Protein AF-A0A367KQM7-F1 (afdb_monomer)

Nearest PDB structures (foldseek):
  2gnx-assembly1_A  TM=9.409E-01  e=2.401E-06  Mus musculus
  8fw5-assembly1_D  TM=4.348E-01  e=3.640E-02  Escherichia coli
  3t1q-assembly1_B  TM=4.418E-01  e=9.219E-02  Thermus thermophilus HB8
  6ulg-assembly1_F  TM=4.633E-01  e=9.219E-02  Homo sapiens
  7ux2-assembly1_I  TM=4.625E-01  e=5.536E-01  Homo sapiens

Secondary structure (DSSP, 8-s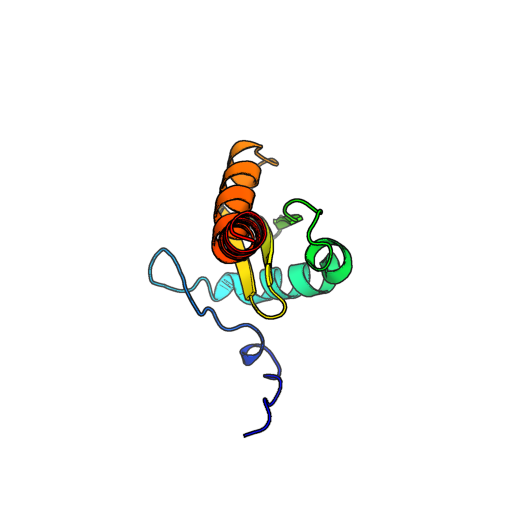tate):
---PPP-GGGGS--S--SSSS--GGGHHHHHHHHHHTHHHHH-TT--PEEEEETTTTEEEEEEE-SSS-EEEEEESS--PPPHHHHHHHHHHHHHHTTHHHHHHHHT--

Mean predicted aligned error: 6.18 Å

pLDDT: mean 87.71, std 11.43, range [48.41, 97.88]

InterPro domains:
  IPR018544 KICSTOR subunit 2 [PF09404] (4-103)
  IPR018544 KICSTOR subunit 2 [PTHR31581] (4-105)

Foldseek 3Di:
DPDDQDDDLRNDDCPDDPVRDDPVVCSVVVVVCCVVCVVQQVDQPHFWDWDADPVQQKIKTWHHLDPRDIDMDMDSHNDDDDPVVRVVVNVVSVVSNCVVVVVVVVVVD

Sequence (109 aa):
TPYEPPQGVHSFPFIFSHPKEPPTKHLPSIISIIQGSKYKLDDPKAGPVHFVDSVINSTYYLMRIDQHVVFVIIYLEKTHSEPATAEFMNNIVTSLRGTAVIEELIRVD

Structure (mmCIF, N/CA/C/O backbone):
data_AF-A0A367KQM7-F1
#
_entry.id   AF-A0A367KQM7-F1
#
loop_
_atom_site.group_PDB
_atom_site.id
_atom_site.type_symbol
_atom_site.label_atom_id
_atom_site.label_alt_id
_atom_site.label_comp_id
_atom_site.label_asym_id
_atom_site.label_entity_id
_atom_site.label_seq_id
_atom_site.pdbx_PDB_ins_code
_atom_site.Cartn_x
_atom_site.Cartn_y
_atom_site.Cartn_z
_atom_site.occupancy
_atom_site.B_iso_or_equiv
_atom_site.auth_seq_id
_atom_site.auth_comp_id
_atom_site.auth_asym_id
_atom_site.auth_atom_id
_atom_site.pdbx_PDB_model_num
ATOM 1 N N . THR A 1 1 ? 6.135 -10.042 27.272 1.00 48.41 1 THR A N 1
ATOM 2 C CA . THR A 1 1 ? 7.470 -9.598 26.818 1.00 48.41 1 THR A CA 1
ATOM 3 C C . THR A 1 1 ? 7.329 -8.218 26.206 1.00 48.41 1 THR A C 1
ATOM 5 O O . THR A 1 1 ? 6.297 -7.977 25.588 1.00 48.41 1 THR A O 1
ATOM 8 N N . PRO A 1 2 ? 8.270 -7.285 26.425 1.00 62.22 2 PRO A N 1
ATOM 9 C CA . PRO A 1 2 ? 8.241 -6.001 25.733 1.00 62.22 2 PRO A CA 1
ATOM 10 C C . PRO A 1 2 ? 8.354 -6.235 24.222 1.00 62.22 2 PRO A C 1
ATOM 12 O O . PRO A 1 2 ? 9.089 -7.121 23.792 1.00 62.22 2 PRO A O 1
ATOM 15 N N . TYR A 1 3 ? 7.580 -5.488 23.434 1.00 63.12 3 TYR A N 1
ATOM 16 C CA . TYR A 1 3 ? 7.647 -5.534 21.975 1.00 63.12 3 TYR A CA 1
ATOM 17 C C . TYR A 1 3 ? 9.012 -5.005 21.535 1.00 63.12 3 TYR A C 1
ATOM 19 O O . TYR A 1 3 ? 9.305 -3.821 21.711 1.00 63.12 3 TYR A O 1
ATOM 27 N N . GLU A 1 4 ? 9.852 -5.882 20.993 1.00 60.38 4 GLU A N 1
ATOM 28 C CA . GLU A 1 4 ? 11.069 -5.461 20.312 1.00 60.38 4 GLU A CA 1
ATOM 29 C C . GLU A 1 4 ? 10.685 -4.981 18.911 1.00 60.38 4 GLU A C 1
ATOM 31 O O . GLU A 1 4 ? 10.122 -5.763 18.137 1.00 60.38 4 GLU A O 1
ATOM 36 N N . PRO A 1 5 ? 10.949 -3.707 18.567 1.00 58.47 5 PRO A N 1
ATOM 37 C CA . PRO A 1 5 ? 10.703 -3.224 17.225 1.00 58.47 5 PRO A CA 1
ATOM 38 C C . PRO A 1 5 ? 11.550 -4.063 16.269 1.00 58.47 5 PRO A C 1
ATOM 40 O O . PRO A 1 5 ? 12.773 -4.123 16.436 1.00 58.47 5 PRO A O 1
ATOM 43 N N . PRO A 1 6 ? 10.939 -4.717 15.275 1.00 57.41 6 PRO A N 1
ATOM 44 C CA . PRO A 1 6 ? 11.706 -5.501 14.329 1.00 57.41 6 PRO A CA 1
ATOM 45 C C . PRO A 1 6 ? 12.699 -4.579 13.603 1.00 57.41 6 PRO A C 1
ATOM 47 O O . PRO A 1 6 ? 12.386 -3.414 13.343 1.00 57.41 6 PRO A O 1
ATOM 50 N N . GLN A 1 7 ? 13.909 -5.071 13.319 1.00 57.78 7 GLN A N 1
ATOM 51 C CA . GLN A 1 7 ? 14.993 -4.312 12.677 1.00 57.78 7 GLN A CA 1
ATOM 52 C C . GLN A 1 7 ? 15.219 -4.784 11.227 1.00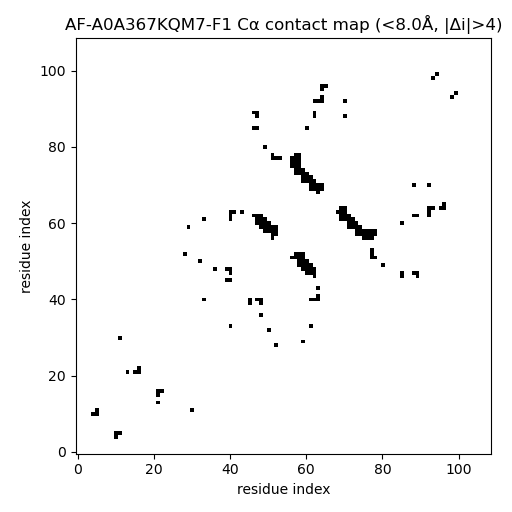 57.78 7 GLN A C 1
ATOM 54 O O . GLN A 1 7 ? 15.218 -5.983 10.944 1.00 57.78 7 GLN A O 1
ATOM 59 N N . GLY A 1 8 ? 15.453 -3.850 10.299 1.00 65.56 8 GLY A N 1
ATOM 60 C CA . GLY A 1 8 ? 15.766 -4.150 8.895 1.00 65.56 8 GLY A CA 1
ATOM 61 C C . GLY A 1 8 ? 14.570 -4.641 8.064 1.00 65.56 8 GLY A C 1
ATOM 62 O O . GLY A 1 8 ? 13.440 -4.211 8.249 1.00 65.56 8 GLY A O 1
ATOM 63 N N . VAL A 1 9 ? 14.797 -5.544 7.104 1.00 62.72 9 VAL A N 1
ATOM 64 C CA . VAL A 1 9 ? 13.718 -6.102 6.252 1.00 62.72 9 VAL A CA 1
ATOM 65 C C . VAL A 1 9 ? 12.685 -6.904 7.049 1.00 62.72 9 VAL A C 1
ATOM 67 O O . VAL A 1 9 ? 11.528 -6.997 6.650 1.00 62.72 9 VAL A O 1
ATOM 70 N N . HIS A 1 10 ? 13.080 -7.420 8.215 1.00 72.00 10 HIS A N 1
ATOM 71 C CA . HIS A 1 10 ? 12.171 -8.072 9.152 1.00 72.00 10 HIS A CA 1
ATOM 72 C C . HIS A 1 10 ? 11.196 -7.085 9.811 1.00 72.00 10 HIS A C 1
ATOM 74 O O . HIS A 1 10 ? 10.207 -7.528 10.386 1.00 72.00 10 HIS A O 1
ATOM 80 N N . SER A 1 11 ? 11.429 -5.767 9.693 1.00 79.44 11 SER A N 1
ATOM 81 C CA . SER A 1 11 ? 10.530 -4.719 10.194 1.00 79.44 11 SER A CA 1
ATOM 82 C C . SER A 1 11 ? 9.199 -4.621 9.465 1.00 79.44 11 SER A C 1
ATOM 84 O O . SER A 1 11 ? 8.253 -4.059 10.009 1.00 79.44 11 SER A O 1
ATOM 86 N N . PHE A 1 12 ? 9.124 -5.160 8.249 1.00 87.06 12 PHE A N 1
ATOM 87 C CA . PHE A 1 12 ? 7.959 -5.038 7.378 1.00 87.06 12 PHE A CA 1
ATOM 88 C C . PHE A 1 12 ? 7.533 -6.415 6.851 1.00 87.06 12 PHE A C 1
ATOM 90 O O . PHE A 1 12 ? 7.624 -6.671 5.648 1.00 87.06 12 PHE A O 1
ATOM 97 N N . PRO A 1 13 ? 7.107 -7.339 7.734 1.00 91.12 13 PRO A N 1
ATOM 98 C CA . PRO A 1 13 ? 6.665 -8.656 7.307 1.00 91.12 13 PRO A CA 1
ATOM 99 C C . PRO A 1 13 ? 5.337 -8.564 6.546 1.00 91.12 13 PRO A C 1
ATOM 101 O O . PRO A 1 13 ? 4.438 -7.803 6.907 1.00 91.12 13 PRO A O 1
ATOM 104 N N . PHE A 1 14 ? 5.175 -9.408 5.528 1.00 93.00 14 PHE A N 1
ATOM 105 C CA . PHE A 1 14 ? 3.870 -9.633 4.912 1.00 93.00 14 PHE A CA 1
ATOM 106 C C . PHE A 1 14 ? 3.045 -10.553 5.816 1.00 93.00 14 PHE A C 1
ATOM 108 O O . PHE A 1 14 ? 3.197 -11.771 5.777 1.00 93.00 14 PHE A O 1
ATOM 115 N N . ILE A 1 15 ? 2.181 -9.969 6.648 1.00 93.12 15 ILE A N 1
ATOM 116 C CA . ILE A 1 15 ? 1.261 -10.726 7.519 1.00 93.12 15 ILE A CA 1
ATOM 117 C C . ILE A 1 15 ? 0.080 -11.331 6.745 1.00 93.12 15 ILE A C 1
ATOM 119 O O . ILE A 1 15 ? -0.559 -12.273 7.205 1.00 93.12 15 ILE A O 1
ATOM 123 N N . PHE A 1 16 ? -0.195 -10.795 5.556 1.00 94.69 16 PHE A N 1
ATOM 124 C CA . PHE A 1 16 ? -1.186 -11.280 4.608 1.00 94.69 16 PHE A CA 1
ATOM 125 C C . PHE A 1 16 ? -0.708 -10.972 3.188 1.00 94.69 16 PHE A C 1
ATOM 127 O O . PHE A 1 16 ? -0.092 -9.931 2.947 1.00 94.69 16 PHE A O 1
ATOM 134 N N . SER A 1 17 ? -0.998 -11.866 2.244 1.00 96.00 17 SER A N 1
ATOM 135 C CA . SER A 1 17 ? -0.753 -11.626 0.827 1.00 96.00 17 SER A CA 1
ATOM 136 C C . SER A 1 17 ? -1.791 -12.338 -0.028 1.00 96.00 17 SER A C 1
ATOM 138 O O . SER A 1 17 ? -2.190 -13.470 0.261 1.00 96.00 17 SER A O 1
ATOM 140 N N . HIS A 1 18 ? -2.226 -11.651 -1.078 1.00 94.44 18 HIS A N 1
ATOM 141 C CA . HIS A 1 18 ? -3.018 -12.229 -2.144 1.00 94.44 18 HIS A CA 1
ATOM 142 C C . HIS A 1 18 ? -2.447 -11.767 -3.494 1.00 94.44 18 HIS A C 1
ATOM 144 O O . HIS A 1 18 ? -2.352 -10.556 -3.703 1.00 94.44 18 HIS A O 1
ATOM 150 N N . PRO A 1 19 ? -2.107 -12.686 -4.418 1.00 93.50 19 PRO A N 1
ATOM 151 C CA . PRO A 1 19 ? -2.071 -14.151 -4.274 1.00 93.50 19 PRO A CA 1
ATOM 152 C C . PRO A 1 19 ? -1.167 -14.641 -3.124 1.00 93.50 19 PRO A C 1
ATOM 154 O O . PRO A 1 19 ? -0.446 -13.855 -2.528 1.00 93.50 19 PRO A O 1
ATOM 157 N N . LYS A 1 20 ? -1.229 -15.934 -2.772 1.00 91.38 20 LYS A N 1
ATOM 158 C CA . LYS A 1 20 ? -0.629 -16.488 -1.533 1.00 91.38 20 LYS A CA 1
ATOM 159 C C . LYS A 1 20 ? 0.870 -16.183 -1.351 1.00 91.38 20 LYS A C 1
ATOM 161 O O . LYS A 1 20 ? 1.356 -16.183 -0.222 1.00 91.38 20 LYS A O 1
ATOM 166 N N . GLU A 1 21 ? 1.602 -15.969 -2.440 1.00 93.62 21 GLU A N 1
ATOM 167 C CA . GLU A 1 21 ? 3.035 -15.687 -2.407 1.00 93.62 21 GLU A CA 1
ATOM 168 C C . GLU A 1 21 ? 3.315 -14.194 -2.170 1.00 93.62 21 GLU A C 1
ATOM 170 O O . GLU A 1 21 ? 2.867 -13.356 -2.954 1.00 93.62 21 GLU A O 1
ATOM 175 N N . PRO A 1 22 ? 4.090 -13.837 -1.128 1.00 93.00 22 PRO A N 1
ATOM 176 C CA . PRO A 1 22 ? 4.399 -12.445 -0.841 1.00 93.00 22 PRO A CA 1
ATOM 177 C C . PRO A 1 22 ? 5.302 -11.819 -1.919 1.00 93.00 22 PRO A C 1
ATOM 179 O O . PRO A 1 22 ? 6.269 -12.451 -2.359 1.00 93.00 22 PRO A O 1
ATOM 182 N N . PRO A 1 23 ? 5.076 -10.545 -2.298 1.00 93.69 23 PRO A N 1
ATOM 183 C CA . PRO A 1 23 ? 5.821 -9.862 -3.356 1.00 93.69 23 PRO A CA 1
ATOM 184 C C . PRO A 1 23 ? 7.191 -9.361 -2.861 1.00 93.69 23 PRO A C 1
ATOM 186 O O . PRO A 1 23 ? 7.470 -8.163 -2.825 1.00 93.69 23 PRO A O 1
ATOM 189 N N . THR A 1 24 ? 8.084 -10.278 -2.483 1.00 92.06 24 THR A N 1
ATOM 190 C CA . THR A 1 24 ? 9.387 -9.967 -1.858 1.00 92.06 24 THR A CA 1
ATOM 191 C C . THR A 1 24 ? 10.283 -9.068 -2.710 1.00 92.06 24 THR A C 1
ATOM 193 O O . THR A 1 24 ? 10.993 -8.225 -2.166 1.00 92.06 24 THR A O 1
ATOM 196 N N . LYS A 1 25 ? 10.206 -9.174 -4.042 1.00 92.38 25 LYS A N 1
ATOM 197 C CA . LYS A 1 25 ? 10.955 -8.320 -4.984 1.00 92.38 25 LYS A CA 1
ATOM 198 C C . LYS A 1 25 ? 10.564 -6.840 -4.905 1.00 92.38 25 LYS A C 1
ATOM 200 O O . LYS A 1 25 ? 11.377 -5.984 -5.230 1.00 92.38 25 LYS A O 1
ATOM 205 N N . HIS A 1 26 ? 9.345 -6.547 -4.457 1.00 93.56 26 HIS A N 1
ATOM 206 C CA . HIS A 1 26 ? 8.813 -5.189 -4.340 1.00 93.56 26 HIS A CA 1
ATOM 207 C C . HIS A 1 26 ? 9.041 -4.573 -2.955 1.00 93.56 26 HIS A C 1
ATOM 209 O O . HIS A 1 26 ? 8.835 -3.374 -2.768 1.00 93.56 26 HIS A O 1
ATOM 215 N N . LEU A 1 27 ? 9.476 -5.376 -1.978 1.00 92.31 27 LEU A N 1
ATOM 216 C CA . LEU A 1 27 ? 9.640 -4.941 -0.594 1.00 92.31 27 LEU A CA 1
ATOM 217 C C . LEU A 1 27 ? 10.546 -3.699 -0.445 1.00 92.31 27 LEU A C 1
ATOM 219 O O . LEU A 1 27 ? 10.155 -2.802 0.300 1.00 92.31 27 LEU A O 1
ATOM 223 N N . PRO A 1 28 ? 11.683 -3.561 -1.162 1.00 91.69 28 PRO A N 1
ATOM 224 C CA . PRO A 1 28 ? 12.503 -2.351 -1.075 1.00 91.69 28 PRO A CA 1
ATOM 225 C C . PRO A 1 28 ? 11.749 -1.075 -1.477 1.00 91.69 28 PRO A C 1
ATOM 227 O O . PRO A 1 28 ? 11.802 -0.083 -0.746 1.00 91.69 28 PRO A O 1
ATOM 230 N N . SER A 1 29 ? 11.000 -1.106 -2.587 1.00 93.50 29 SER A N 1
ATOM 231 C CA . SER A 1 29 ? 10.189 0.034 -3.035 1.00 93.50 29 SER A CA 1
ATOM 232 C C . SER A 1 29 ? 9.076 0.337 -2.030 1.00 93.50 29 SER A C 1
ATOM 234 O O . SER A 1 29 ? 8.886 1.492 -1.661 1.00 93.50 29 SER A O 1
ATOM 236 N N . ILE A 1 30 ? 8.396 -0.688 -1.501 1.00 94.56 30 ILE A N 1
ATOM 237 C CA . ILE A 1 30 ? 7.344 -0.525 -0.482 1.00 94.56 30 ILE A CA 1
ATOM 238 C C . ILE A 1 30 ? 7.896 0.159 0.775 1.00 94.56 30 ILE A C 1
ATOM 240 O O . ILE A 1 30 ? 7.313 1.136 1.243 1.00 94.56 30 ILE A O 1
ATOM 244 N N . ILE A 1 31 ? 9.034 -0.307 1.300 1.00 92.88 31 ILE A N 1
ATOM 245 C CA . ILE A 1 31 ? 9.677 0.284 2.484 1.00 92.88 31 ILE A CA 1
ATOM 246 C C . ILE A 1 31 ? 10.050 1.743 2.215 1.00 92.88 31 ILE A C 1
ATOM 248 O O . ILE A 1 31 ? 9.754 2.614 3.036 1.00 92.88 31 ILE A O 1
ATOM 252 N N . SER A 1 32 ? 10.651 2.019 1.054 1.00 92.88 32 SER A N 1
ATOM 253 C CA . SER A 1 32 ? 11.016 3.378 0.654 1.00 92.88 32 SER A CA 1
ATOM 254 C C . SER A 1 32 ? 9.796 4.305 0.619 1.00 92.88 32 SER A C 1
ATOM 256 O O . SER A 1 32 ? 9.844 5.402 1.177 1.00 92.88 32 SER A O 1
ATOM 258 N N . ILE A 1 33 ? 8.671 3.847 0.056 1.00 95.25 33 ILE A N 1
ATOM 259 C CA . ILE A 1 33 ? 7.433 4.633 -0.014 1.00 95.25 33 ILE A CA 1
ATOM 260 C C . ILE A 1 33 ? 6.844 4.867 1.382 1.00 95.25 33 ILE A C 1
ATOM 262 O O . ILE A 1 33 ? 6.440 5.992 1.680 1.00 95.25 33 ILE A O 1
ATOM 266 N N . ILE A 1 34 ? 6.821 3.849 2.252 1.00 93.94 34 ILE A N 1
ATOM 267 C CA . ILE A 1 34 ? 6.327 3.980 3.633 1.00 93.94 34 ILE A CA 1
ATOM 268 C C . ILE A 1 34 ? 7.131 5.036 4.395 1.00 93.94 34 ILE A C 1
ATOM 270 O O . ILE A 1 34 ? 6.555 5.903 5.052 1.00 93.94 34 ILE A O 1
ATOM 274 N N . GLN A 1 35 ? 8.458 4.983 4.291 1.00 91.88 35 GLN A N 1
ATOM 275 C CA . GLN A 1 35 ? 9.345 5.922 4.972 1.00 91.88 35 GLN A CA 1
ATOM 276 C C . GLN A 1 35 ? 9.228 7.337 4.392 1.00 91.88 35 GLN A C 1
ATOM 278 O O . GLN A 1 35 ? 9.095 8.298 5.149 1.00 91.88 35 GLN A O 1
ATOM 283 N N . GLY A 1 36 ? 9.211 7.470 3.063 1.00 94.56 36 GLY A N 1
ATOM 284 C CA . GLY A 1 36 ? 9.109 8.762 2.378 1.00 94.56 36 GLY A CA 1
ATOM 285 C C . GLY A 1 36 ? 7.735 9.427 2.496 1.00 94.56 36 GLY A C 1
ATOM 286 O O . GLY A 1 36 ? 7.638 10.650 2.454 1.00 94.56 36 GLY A O 1
ATOM 287 N N . SER A 1 37 ? 6.674 8.640 2.694 1.00 95.38 37 SER A N 1
ATOM 288 C CA . SER A 1 37 ? 5.287 9.123 2.771 1.00 95.38 37 SER A CA 1
ATOM 289 C C . SER A 1 37 ? 4.697 9.037 4.177 1.00 95.38 37 SER A C 1
ATOM 291 O O . SER A 1 37 ? 3.476 9.094 4.330 1.00 95.38 37 SER A O 1
ATOM 293 N N . LYS A 1 38 ? 5.542 8.916 5.212 1.00 92.69 38 LYS A N 1
ATOM 294 C CA . LYS A 1 38 ? 5.118 8.713 6.606 1.00 92.69 38 LYS A CA 1
ATOM 295 C C . LYS A 1 38 ? 4.071 9.728 7.066 1.00 92.69 38 LYS A C 1
ATOM 297 O O . LYS A 1 38 ? 3.046 9.321 7.589 1.00 92.69 38 LYS A O 1
ATOM 302 N N . TYR A 1 39 ? 4.287 11.019 6.804 1.00 93.50 39 TYR A N 1
ATOM 303 C CA . TYR A 1 39 ? 3.335 12.083 7.154 1.00 93.50 39 TYR A CA 1
ATOM 304 C C . TYR A 1 39 ? 1.933 11.834 6.575 1.00 93.50 39 TYR A C 1
ATOM 306 O O . TYR A 1 39 ? 0.945 11.946 7.292 1.00 93.50 39 TYR A O 1
ATOM 314 N N . LYS A 1 40 ? 1.848 11.450 5.295 1.00 94.94 40 LYS A N 1
ATOM 315 C CA . LYS A 1 40 ? 0.566 11.194 4.629 1.00 94.94 40 LYS A CA 1
ATOM 316 C C . LYS A 1 40 ? -0.066 9.888 5.110 1.00 94.94 40 LYS A C 1
ATOM 318 O O . LYS A 1 40 ? -1.272 9.833 5.283 1.00 94.94 40 LYS A O 1
ATOM 323 N N . LEU A 1 41 ? 0.734 8.846 5.332 1.00 94.00 41 LEU A N 1
ATOM 324 C CA . LEU A 1 41 ? 0.244 7.565 5.853 1.00 94.00 41 LEU A CA 1
ATOM 325 C C . LEU A 1 41 ? -0.207 7.655 7.316 1.00 94.00 41 LEU A C 1
ATOM 327 O O . LEU A 1 41 ? -1.067 6.882 7.724 1.00 94.00 41 LEU A O 1
ATOM 331 N N . ASP A 1 42 ? 0.379 8.555 8.105 1.00 92.75 42 ASP A N 1
ATOM 332 C CA . ASP A 1 42 ? 0.017 8.774 9.509 1.00 92.75 42 ASP A CA 1
ATOM 333 C C . ASP A 1 42 ? -1.273 9.602 9.663 1.00 92.75 42 ASP A C 1
ATOM 335 O O . ASP A 1 42 ? -1.865 9.573 10.739 1.00 92.75 42 ASP A O 1
ATOM 339 N N . ASP A 1 43 ? -1.733 10.305 8.620 1.00 91.44 43 ASP A N 1
ATOM 340 C CA . ASP A 1 43 ? -2.997 11.048 8.634 1.00 91.44 43 ASP A CA 1
ATOM 341 C C . ASP A 1 43 ? -4.190 10.112 8.337 1.00 91.44 43 ASP A C 1
ATOM 343 O O . ASP A 1 43 ? -4.356 9.661 7.200 1.00 91.44 43 ASP A O 1
ATOM 347 N N . PRO A 1 44 ? -5.082 9.835 9.310 1.00 83.25 44 PRO A N 1
ATOM 348 C CA . PRO A 1 44 ? -6.217 8.936 9.105 1.00 83.25 44 PRO A CA 1
ATOM 349 C C . PRO A 1 44 ? -7.235 9.446 8.082 1.00 83.25 44 PRO A C 1
ATOM 351 O O . PRO A 1 44 ? -8.026 8.640 7.586 1.00 83.25 44 PRO A O 1
ATOM 354 N N . LYS A 1 45 ? -7.237 10.759 7.807 1.00 85.62 45 LYS A N 1
ATOM 355 C CA . LYS A 1 45 ? -8.118 11.428 6.840 1.00 85.62 45 LYS A CA 1
ATOM 356 C C . LYS A 1 45 ? -7.505 11.489 5.444 1.00 85.62 45 LYS A C 1
ATOM 358 O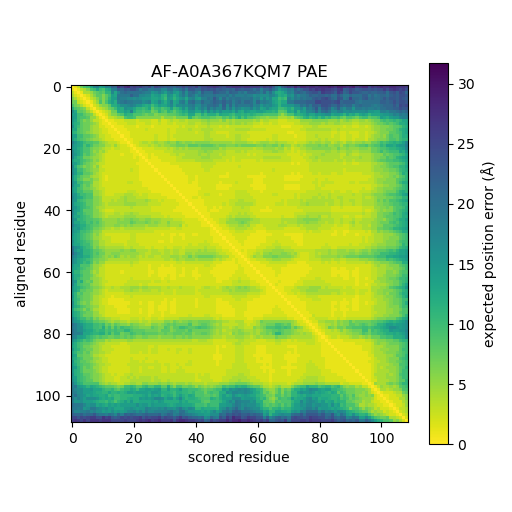 O . LYS A 1 45 ? -8.210 11.815 4.488 1.00 85.62 45 LYS A O 1
ATOM 363 N N . ALA A 1 46 ? -6.214 11.199 5.311 1.00 90.12 46 ALA A N 1
AT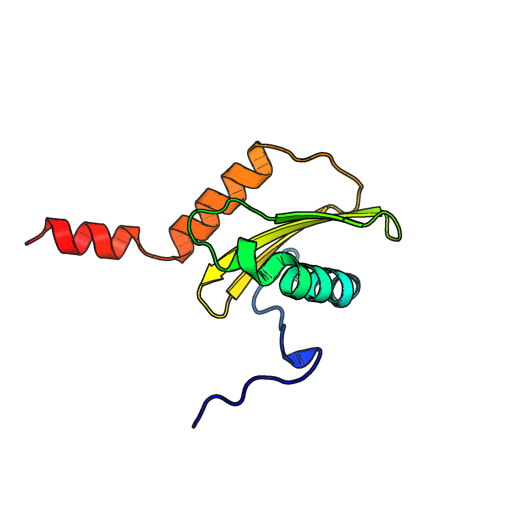OM 364 C CA . ALA A 1 46 ? -5.575 11.149 4.013 1.00 90.12 46 ALA A CA 1
ATOM 365 C C . ALA A 1 46 ? -6.017 9.895 3.250 1.00 90.12 46 ALA A C 1
ATOM 367 O O . ALA A 1 46 ? -6.075 8.787 3.784 1.00 90.12 46 ALA A O 1
ATOM 368 N N . GLY A 1 47 ? -6.297 10.080 1.961 1.00 91.44 47 GLY A N 1
ATOM 369 C CA . GLY A 1 47 ? -6.476 8.968 1.035 1.00 91.44 47 GLY A CA 1
ATOM 370 C C . GLY A 1 47 ? -5.157 8.237 0.741 1.00 91.44 47 GLY A C 1
ATOM 371 O O . GLY A 1 47 ? -4.088 8.634 1.224 1.00 91.44 47 GLY A O 1
ATOM 372 N N . PRO A 1 48 ? -5.198 7.204 -0.114 1.00 95.88 48 PRO A N 1
ATOM 373 C CA . PRO A 1 48 ? -4.030 6.386 -0.408 1.00 95.88 48 PRO A CA 1
ATOM 374 C C . PRO A 1 48 ? -2.860 7.192 -0.996 1.00 95.88 48 PRO A C 1
ATOM 376 O O . PRO A 1 48 ? -3.005 8.202 -1.698 1.00 95.88 48 PRO A O 1
ATOM 379 N N . VAL A 1 49 ? -1.652 6.731 -0.695 1.00 96.50 49 VAL A N 1
ATOM 380 C CA . VAL A 1 49 ? -0.420 7.137 -1.370 1.00 96.50 49 VAL A CA 1
ATOM 381 C C . VAL A 1 49 ? -0.348 6.371 -2.682 1.00 96.50 49 VAL A C 1
ATOM 383 O O . VAL A 1 49 ? -0.316 5.149 -2.655 1.00 96.50 49 VAL A O 1
ATOM 386 N N . HIS A 1 50 ? -0.303 7.082 -3.805 1.00 96.25 50 HIS A N 1
ATOM 387 C CA . HIS A 1 50 ? -0.080 6.512 -5.131 1.00 96.25 50 HIS A CA 1
ATOM 388 C C . HIS A 1 50 ? 1.359 6.801 -5.568 1.00 96.25 50 HIS A C 1
ATOM 390 O O . HIS A 1 50 ? 1.797 7.954 -5.511 1.00 96.25 50 HIS A O 1
ATOM 396 N N . PHE A 1 51 ? 2.087 5.774 -6.002 1.00 95.81 51 PHE A N 1
ATOM 397 C CA . PHE A 1 51 ? 3.473 5.890 -6.447 1.00 95.81 51 PHE A CA 1
ATOM 398 C C . PHE A 1 51 ? 3.736 5.011 -7.670 1.00 95.81 51 PHE A C 1
ATOM 400 O O . PHE A 1 51 ? 3.401 3.831 -7.668 1.00 95.81 51 PHE A O 1
ATOM 407 N N . VAL A 1 52 ? 4.387 5.566 -8.691 1.00 95.25 52 VAL A N 1
ATOM 408 C CA . VAL A 1 52 ? 4.773 4.837 -9.906 1.00 95.25 52 VAL A CA 1
ATOM 409 C C . VAL A 1 52 ? 6.287 4.665 -9.923 1.00 95.25 52 VAL A C 1
ATOM 411 O O . VAL A 1 52 ? 7.027 5.640 -10.060 1.00 95.25 52 VAL A O 1
ATOM 414 N N . ASP A 1 53 ? 6.748 3.422 -9.843 1.00 93.00 53 ASP A N 1
ATOM 415 C CA . ASP A 1 53 ? 8.151 3.063 -10.004 1.00 93.00 53 ASP A CA 1
ATOM 416 C C . ASP A 1 53 ? 8.446 2.807 -11.484 1.00 93.00 53 ASP A C 1
ATOM 418 O O . ASP A 1 53 ? 8.068 1.784 -12.060 1.00 93.00 53 ASP A O 1
ATOM 422 N N . SER A 1 54 ? 9.114 3.771 -12.117 1.00 89.19 54 SER A N 1
ATOM 423 C CA . SER A 1 54 ? 9.449 3.688 -13.543 1.00 89.19 54 SER A CA 1
ATOM 424 C C . SER A 1 54 ? 10.630 2.754 -13.831 1.00 89.19 54 SER A C 1
ATOM 426 O O . SER A 1 54 ? 10.827 2.402 -14.989 1.00 89.19 54 SER A O 1
ATOM 428 N N . VAL A 1 55 ? 11.406 2.339 -12.820 1.00 89.50 55 VAL A N 1
ATOM 429 C CA . VAL A 1 55 ? 12.571 1.454 -13.005 1.00 89.50 55 VAL A CA 1
ATOM 430 C C . VAL A 1 55 ? 12.119 0.011 -13.202 1.00 89.50 55 VAL A C 1
ATOM 432 O O . VAL A 1 55 ? 12.623 -0.681 -14.082 1.00 89.50 55 VAL A O 1
ATOM 435 N N . ILE A 1 56 ? 11.138 -0.429 -12.412 1.00 90.12 56 ILE A N 1
ATOM 436 C CA . ILE A 1 56 ? 10.563 -1.784 -12.482 1.00 90.12 56 ILE A CA 1
ATOM 437 C C . ILE A 1 56 ? 9.140 -1.803 -13.057 1.00 90.12 56 ILE A C 1
ATOM 439 O O . ILE A 1 56 ? 8.442 -2.809 -12.955 1.00 90.12 56 ILE A O 1
ATOM 443 N N . ASN A 1 57 ? 8.716 -0.687 -13.658 1.00 93.31 57 ASN A N 1
ATOM 444 C CA . ASN A 1 57 ? 7.429 -0.510 -14.331 1.00 93.31 57 ASN A CA 1
ATOM 445 C C . ASN A 1 57 ? 6.225 -0.984 -13.495 1.00 93.31 57 ASN A C 1
ATOM 447 O O . ASN A 1 57 ? 5.369 -1.710 -13.987 1.00 93.31 57 ASN A O 1
ATOM 451 N N . SER A 1 58 ? 6.186 -0.610 -12.216 1.00 95.44 58 SER A N 1
ATOM 452 C CA . SER A 1 58 ? 5.147 -1.041 -11.272 1.00 95.44 58 SER A CA 1
ATOM 453 C C . SER A 1 58 ? 4.504 0.152 -10.579 1.00 95.44 58 SER A C 1
ATOM 455 O O . SER A 1 58 ? 5.167 1.155 -10.311 1.00 95.44 58 SER A O 1
ATOM 457 N N . THR A 1 59 ? 3.224 0.032 -10.241 1.00 96.56 59 THR A N 1
ATOM 458 C CA . THR A 1 59 ? 2.469 1.075 -9.535 1.00 96.56 59 THR A CA 1
ATOM 459 C C . THR A 1 59 ? 2.013 0.573 -8.177 1.00 96.56 59 THR A C 1
ATOM 461 O O . THR A 1 59 ? 1.553 -0.556 -8.042 1.00 96.56 59 THR A O 1
ATOM 464 N N . TYR A 1 60 ? 2.128 1.422 -7.165 1.00 97.25 60 TYR A N 1
ATOM 465 C CA . TYR A 1 60 ? 1.845 1.098 -5.778 1.00 97.25 60 TYR A CA 1
ATOM 466 C C . TYR A 1 60 ? 0.774 2.020 -5.232 1.00 97.25 60 TYR A C 1
ATOM 468 O O . TYR A 1 60 ? 0.851 3.241 -5.393 1.00 97.25 60 TYR A O 1
ATOM 476 N N . TYR A 1 61 ? -0.168 1.430 -4.508 1.00 97.88 61 TYR A N 1
ATOM 477 C CA . TYR A 1 61 ? -1.061 2.160 -3.628 1.00 97.88 61 TYR A CA 1
ATOM 478 C C . TYR A 1 61 ? -0.852 1.689 -2.200 1.00 97.88 61 TYR A C 1
ATOM 480 O O . TYR A 1 61 ? -0.852 0.487 -1.943 1.00 97.88 61 TYR A O 1
ATOM 488 N N . LEU A 1 62 ? -0.658 2.625 -1.275 1.00 97.50 62 LEU A N 1
ATOM 489 C CA . LEU A 1 62 ? -0.466 2.326 0.139 1.00 97.50 62 LEU A CA 1
ATOM 490 C C . LEU A 1 62 ? -1.444 3.131 0.980 1.00 97.50 62 LEU A C 1
ATOM 492 O O . LEU A 1 62 ? -1.625 4.329 0.763 1.00 97.50 62 LEU A O 1
ATOM 496 N N . MET A 1 63 ? -2.032 2.489 1.979 1.00 96.69 63 MET A N 1
ATOM 497 C CA . MET A 1 63 ? -2.883 3.157 2.953 1.00 96.69 63 MET A CA 1
ATOM 498 C C . MET A 1 63 ? -2.722 2.496 4.314 1.00 96.69 63 MET A C 1
ATOM 500 O O . MET A 1 63 ? -2.622 1.275 4.426 1.00 96.69 63 MET A O 1
ATOM 504 N N . ARG A 1 64 ? -2.664 3.308 5.365 1.00 94.56 64 ARG A N 1
ATOM 505 C CA . ARG A 1 64 ? -2.441 2.810 6.717 1.00 94.56 64 ARG A CA 1
ATOM 506 C C . ARG A 1 64 ? -3.747 2.332 7.340 1.00 94.56 64 ARG A C 1
ATOM 508 O O . ARG A 1 64 ? -4.711 3.097 7.406 1.00 94.56 64 ARG A O 1
ATOM 515 N N . ILE A 1 65 ? -3.757 1.089 7.812 1.00 93.44 65 ILE A N 1
ATOM 516 C CA . ILE A 1 65 ? -4.879 0.533 8.572 1.00 93.44 65 ILE A CA 1
ATOM 517 C C . ILE A 1 65 ? -4.811 1.070 10.001 1.00 93.44 65 ILE A C 1
ATOM 519 O O . ILE A 1 65 ? -5.727 1.772 10.419 1.00 93.44 65 ILE A O 1
ATOM 523 N N . ASP A 1 66 ? -3.695 0.835 10.695 1.00 89.69 66 ASP A N 1
ATOM 524 C CA . ASP A 1 66 ? -3.461 1.264 12.079 1.00 89.69 66 ASP A CA 1
ATOM 525 C C . ASP A 1 66 ? -1.979 1.617 12.336 1.00 89.69 66 ASP A C 1
ATOM 527 O O . ASP A 1 66 ? -1.186 1.773 11.408 1.00 89.69 66 ASP A O 1
ATOM 531 N N . GLN A 1 67 ? -1.562 1.748 13.600 1.00 86.94 67 GLN A N 1
ATOM 532 C CA . GLN A 1 67 ? -0.180 2.088 13.960 1.00 86.94 67 GLN A CA 1
ATOM 533 C C . GLN A 1 67 ? 0.881 1.083 13.458 1.00 86.94 67 GLN A C 1
ATOM 535 O O . GLN A 1 67 ? 2.037 1.473 13.309 1.00 86.94 67 GLN A O 1
ATOM 540 N N . HIS A 1 68 ? 0.542 -0.164 13.155 1.00 88.75 68 HIS A N 1
ATOM 541 C CA . HIS A 1 68 ? 1.508 -1.207 12.795 1.00 88.75 68 HIS A CA 1
ATOM 542 C C . HIS A 1 68 ? 1.241 -1.846 11.427 1.00 88.75 68 HIS A C 1
ATOM 544 O O . HIS A 1 68 ? 2.128 -2.505 10.886 1.00 88.75 68 HIS A O 1
ATOM 550 N N . VAL A 1 69 ? 0.061 -1.630 10.844 1.00 93.00 69 VAL A N 1
ATOM 551 C CA . VAL A 1 69 ? -0.376 -2.300 9.619 1.00 93.00 69 VAL A CA 1
ATOM 552 C C . VAL A 1 69 ? -0.591 -1.301 8.482 1.00 93.00 69 VAL A C 1
ATOM 554 O O . VAL A 1 69 ? -1.336 -0.324 8.593 1.00 93.00 69 VAL A O 1
ATOM 557 N N . VAL A 1 70 ? 0.033 -1.590 7.339 1.00 95.38 70 VAL A N 1
ATOM 558 C CA . VAL A 1 70 ? -0.145 -0.865 6.075 1.00 95.38 70 VAL A CA 1
ATOM 559 C C . VAL A 1 70 ? -0.714 -1.824 5.037 1.00 95.38 70 VAL A C 1
ATOM 561 O O . VAL A 1 70 ? -0.186 -2.915 4.834 1.00 95.38 70 VAL A O 1
ATOM 564 N N . PHE A 1 71 ? -1.784 -1.405 4.369 1.00 96.81 71 PHE A N 1
ATOM 565 C CA . PHE A 1 71 ? -2.355 -2.106 3.231 1.00 96.81 71 PHE A CA 1
ATOM 566 C C . PHE A 1 71 ? -1.703 -1.619 1.937 1.00 96.81 71 PHE A C 1
ATOM 568 O O . PHE A 1 71 ? -1.543 -0.411 1.744 1.00 96.81 71 PHE A O 1
ATOM 575 N N . VAL A 1 72 ? -1.328 -2.553 1.060 1.00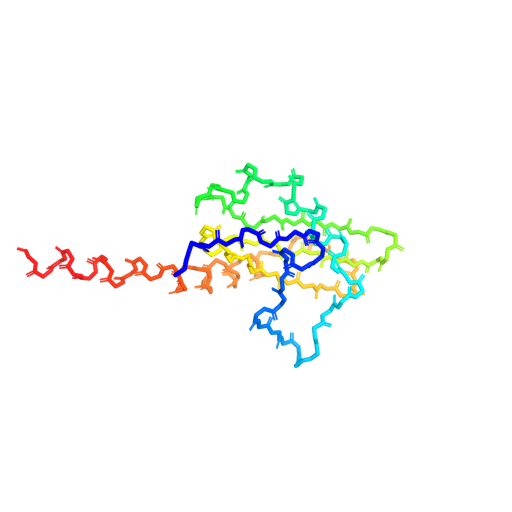 97.31 72 VAL A N 1
ATOM 576 C CA . VAL A 1 72 ? -0.613 -2.268 -0.188 1.00 97.31 72 VAL A CA 1
ATOM 577 C C . VAL A 1 72 ? -1.283 -2.989 -1.354 1.00 97.31 72 VAL A C 1
ATOM 579 O O . VAL A 1 72 ? -1.552 -4.185 -1.267 1.00 97.31 72 VAL A O 1
ATOM 582 N N . ILE A 1 73 ? -1.495 -2.271 -2.457 1.00 97.12 73 ILE A N 1
ATOM 583 C CA . ILE A 1 73 ? -1.860 -2.826 -3.766 1.00 97.12 73 ILE A CA 1
ATOM 584 C C . ILE A 1 73 ? -0.707 -2.563 -4.730 1.00 97.12 73 ILE A C 1
ATOM 586 O O . ILE A 1 73 ? -0.153 -1.463 -4.752 1.00 97.12 73 ILE A O 1
ATOM 590 N N . ILE A 1 74 ? -0.353 -3.576 -5.521 1.00 96.62 74 ILE A N 1
ATOM 591 C CA . ILE A 1 74 ? 0.723 -3.514 -6.510 1.00 96.62 74 ILE A CA 1
ATOM 592 C C . ILE A 1 74 ? 0.134 -3.851 -7.877 1.00 96.62 74 ILE A C 1
ATOM 594 O O . ILE A 1 74 ? -0.388 -4.946 -8.074 1.00 96.62 74 ILE A O 1
ATOM 598 N N . TYR A 1 75 ? 0.261 -2.928 -8.822 1.00 96.19 75 TYR A N 1
ATOM 599 C CA . TYR A 1 75 ? 0.060 -3.192 -10.240 1.00 96.19 75 TYR A CA 1
ATOM 600 C C . TYR A 1 75 ? 1.422 -3.472 -10.870 1.00 96.19 75 TYR A C 1
ATOM 602 O O . TYR A 1 75 ? 2.354 -2.681 -10.718 1.00 96.19 75 TYR A O 1
ATOM 610 N N . LEU A 1 76 ? 1.538 -4.590 -11.590 1.00 93.69 76 LEU A N 1
ATOM 611 C CA . LEU A 1 76 ? 2.770 -5.005 -12.284 1.00 93.69 76 LEU A CA 1
ATOM 612 C C . LEU A 1 76 ? 2.998 -4.251 -13.606 1.00 93.69 76 LEU A C 1
ATOM 614 O O . LEU A 1 76 ? 3.818 -4.649 -14.432 1.00 93.69 76 LEU A O 1
ATOM 618 N N . GLU A 1 77 ? 2.252 -3.171 -13.800 1.00 92.25 77 GLU A N 1
ATOM 619 C CA . GLU A 1 77 ? 2.368 -2.250 -14.911 1.00 92.25 77 GLU A CA 1
ATOM 620 C C . GLU A 1 77 ? 2.225 -0.812 -14.408 1.00 92.25 77 GLU A C 1
ATOM 622 O O . GLU A 1 77 ? 1.735 -0.531 -13.304 1.00 92.25 77 GLU A O 1
ATOM 627 N N . LYS A 1 78 ? 2.681 0.128 -15.232 1.00 87.75 78 LYS A N 1
ATOM 628 C CA . LYS A 1 78 ? 2.476 1.546 -14.985 1.00 87.75 78 LYS A CA 1
ATOM 629 C C . LYS A 1 78 ? 1.018 1.898 -15.25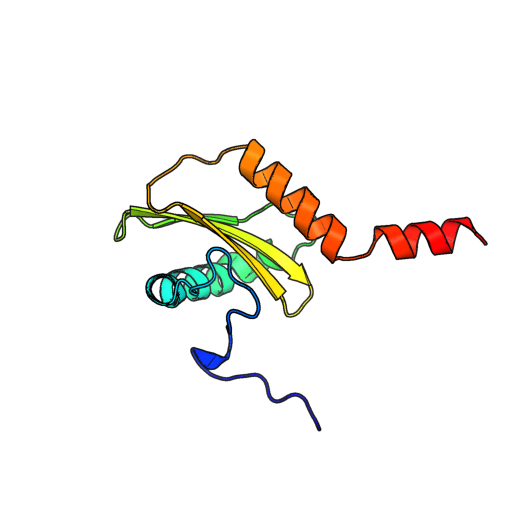4 1.00 87.75 78 LYS A C 1
ATOM 631 O O . LYS A 1 78 ? 0.579 1.894 -16.399 1.00 87.75 78 LYS A O 1
ATOM 636 N N . THR A 1 79 ? 0.304 2.267 -14.202 1.00 86.25 79 THR A N 1
ATOM 637 C CA . THR A 1 79 ? -1.085 2.711 -14.269 1.00 86.25 79 THR A CA 1
ATOM 638 C C . THR A 1 79 ? -1.173 4.170 -13.843 1.00 86.25 79 THR A C 1
ATOM 640 O O . THR A 1 79 ? -0.310 4.697 -13.135 1.00 86.25 79 THR A O 1
ATOM 643 N N . HIS A 1 80 ? -2.225 4.852 -14.285 1.00 85.88 80 HIS A N 1
ATOM 644 C CA . HIS A 1 80 ? -2.576 6.145 -13.712 1.00 85.88 80 HIS A CA 1
ATOM 645 C C . HIS A 1 80 ? -3.258 5.956 -12.352 1.00 85.88 80 HIS A C 1
ATOM 647 O O . HIS A 1 80 ? -3.606 4.840 -11.964 1.00 85.88 80 HIS A O 1
ATOM 653 N N . SER A 1 81 ? -3.441 7.063 -11.628 1.00 87.62 81 SER A N 1
ATOM 654 C CA . SER A 1 81 ? -4.243 7.050 -10.408 1.00 87.62 81 SER A CA 1
ATOM 655 C C . SER A 1 81 ? -5.697 6.745 -10.769 1.00 87.62 81 SER A C 1
ATOM 657 O O . SER A 1 81 ? -6.334 7.546 -11.451 1.00 87.62 81 SER A O 1
ATOM 659 N N . GLU A 1 82 ? -6.230 5.627 -10.289 1.00 90.06 82 GLU A N 1
ATOM 660 C CA . GLU A 1 82 ? -7.602 5.201 -10.554 1.00 90.06 82 GLU A CA 1
ATOM 661 C C . GLU A 1 82 ? -8.494 5.455 -9.330 1.00 90.06 82 GLU A C 1
ATOM 663 O O . GLU A 1 82 ? -8.180 4.989 -8.228 1.00 90.06 82 GLU A O 1
ATOM 668 N N . PRO A 1 83 ? -9.624 6.172 -9.485 1.00 93.50 83 PRO A N 1
ATOM 669 C CA . PRO A 1 83 ? -10.542 6.433 -8.376 1.00 93.50 83 PRO A CA 1
ATOM 670 C C . PRO A 1 83 ? -11.095 5.154 -7.737 1.00 93.50 83 PRO A C 1
ATOM 672 O O . PRO A 1 83 ? -11.191 5.083 -6.515 1.00 93.50 83 PRO A O 1
ATOM 675 N N . ALA A 1 84 ? -11.387 4.130 -8.547 1.00 95.44 84 ALA A N 1
ATOM 676 C CA . ALA A 1 84 ? -11.932 2.858 -8.076 1.00 95.44 84 ALA A CA 1
ATOM 677 C C . ALA A 1 84 ? -10.969 2.124 -7.127 1.00 95.44 84 ALA A C 1
ATOM 679 O O . ALA A 1 84 ? -11.395 1.591 -6.103 1.00 95.44 84 ALA A O 1
ATOM 680 N N . THR A 1 85 ? -9.662 2.144 -7.410 1.00 95.81 85 THR A N 1
ATOM 681 C CA . THR A 1 85 ? -8.637 1.573 -6.522 1.00 95.81 85 THR A CA 1
ATOM 682 C C . THR A 1 85 ? -8.601 2.305 -5.191 1.00 95.81 85 THR A C 1
ATOM 684 O O . THR A 1 85 ? -8.539 1.677 -4.132 1.00 95.81 85 THR A O 1
ATOM 687 N N . ALA A 1 86 ? -8.666 3.638 -5.230 1.00 95.00 86 ALA A N 1
ATOM 688 C CA . ALA A 1 86 ? -8.673 4.434 -4.017 1.00 95.00 86 ALA A CA 1
ATOM 689 C C . ALA A 1 86 ? -9.929 4.174 -3.177 1.00 95.00 86 ALA A C 1
ATOM 691 O O . ALA A 1 86 ? -9.827 3.994 -1.966 1.00 95.00 86 ALA A O 1
ATOM 692 N N . GLU A 1 87 ? -11.101 4.111 -3.803 1.00 96.25 87 GLU A N 1
ATOM 693 C CA . GLU A 1 87 ? -12.366 3.776 -3.146 1.00 96.25 87 GLU A CA 1
ATOM 694 C C . GLU A 1 87 ? -12.324 2.381 -2.508 1.00 96.25 87 GLU A C 1
ATOM 696 O O . GLU A 1 87 ? -12.619 2.228 -1.323 1.00 96.25 87 GLU A O 1
ATOM 701 N N . PHE A 1 88 ? -11.858 1.375 -3.251 1.00 96.44 88 PHE A N 1
ATOM 702 C CA . PHE A 1 88 ? -11.682 0.015 -2.749 1.00 96.44 88 PHE A CA 1
ATOM 703 C C . PHE A 1 88 ? -10.776 -0.037 -1.512 1.00 96.44 88 PHE A C 1
ATOM 705 O O . PHE A 1 88 ? -11.138 -0.641 -0.499 1.00 96.44 88 PHE A O 1
ATOM 712 N N . MET A 1 89 ? -9.617 0.630 -1.560 1.00 96.44 89 MET A N 1
ATOM 713 C CA . MET A 1 89 ? -8.713 0.692 -0.410 1.00 96.44 89 MET A CA 1
ATOM 714 C C . MET A 1 89 ? -9.353 1.387 0.789 1.00 96.44 89 MET A C 1
ATOM 716 O O . MET A 1 89 ? -9.244 0.873 1.901 1.00 96.44 89 MET A O 1
ATOM 720 N N . ASN A 1 90 ? -10.039 2.514 0.574 1.00 94.25 90 ASN A N 1
ATOM 721 C CA . ASN A 1 90 ? -10.737 3.231 1.640 1.00 94.25 90 ASN A CA 1
ATOM 72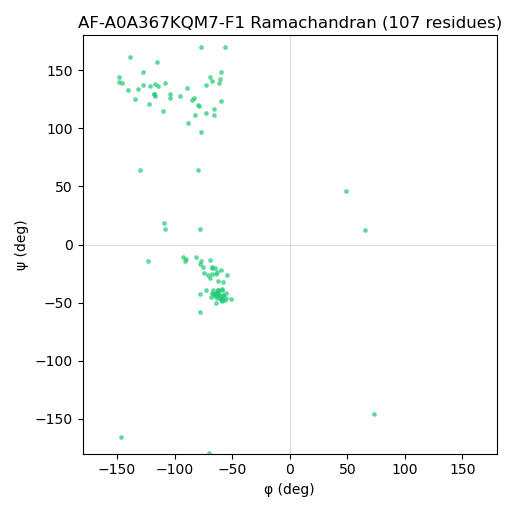2 C C . ASN A 1 90 ? -11.780 2.336 2.325 1.00 94.25 90 ASN A C 1
ATOM 724 O O . ASN A 1 90 ? -11.831 2.299 3.554 1.00 94.25 90 ASN A O 1
ATOM 728 N N . ASN A 1 91 ? -12.559 1.569 1.558 1.00 93.62 91 ASN A N 1
ATOM 729 C CA . ASN A 1 91 ? -13.574 0.662 2.097 1.00 93.62 91 ASN A CA 1
ATOM 730 C C . ASN A 1 91 ? -12.960 -0.446 2.969 1.00 93.62 91 ASN A C 1
ATOM 732 O O . ASN A 1 91 ? -13.427 -0.684 4.087 1.00 93.62 91 ASN A O 1
ATOM 736 N N . ILE A 1 92 ? -11.882 -1.088 2.500 1.00 94.19 92 ILE A N 1
ATOM 737 C CA . ILE A 1 92 ? -11.181 -2.124 3.275 1.00 94.19 92 ILE A CA 1
ATOM 738 C C . ILE A 1 92 ? -10.559 -1.534 4.540 1.00 94.19 92 ILE A C 1
ATOM 740 O O . ILE A 1 92 ? -10.774 -2.055 5.633 1.00 94.19 92 ILE A O 1
ATOM 744 N N . VAL A 1 93 ? -9.809 -0.439 4.414 1.00 93.44 93 VAL A N 1
ATOM 745 C CA . VAL A 1 93 ? -9.119 0.190 5.547 1.00 93.44 93 VAL A CA 1
ATOM 746 C C . VAL A 1 93 ? -10.112 0.656 6.608 1.00 93.44 93 VAL A C 1
ATOM 748 O O . VAL A 1 93 ? -9.887 0.420 7.792 1.00 93.44 93 VAL A O 1
ATOM 751 N N . THR A 1 94 ? -11.228 1.260 6.204 1.00 89.75 94 THR A N 1
ATOM 752 C CA . THR A 1 94 ? -12.271 1.719 7.134 1.00 89.75 94 THR A CA 1
ATOM 753 C C . THR A 1 94 ? -12.905 0.546 7.878 1.00 89.75 94 THR A C 1
ATOM 755 O O . THR A 1 94 ? -13.067 0.609 9.095 1.00 89.75 94 THR A O 1
ATOM 758 N N . SER A 1 95 ? -13.180 -0.557 7.175 1.00 90.12 95 SER A N 1
ATOM 759 C CA . SER A 1 95 ? -13.714 -1.780 7.787 1.00 90.12 95 SER A CA 1
ATOM 760 C C . SER A 1 95 ? -12.734 -2.390 8.797 1.00 90.12 95 SER A C 1
ATOM 762 O O . SER A 1 95 ? -13.131 -2.782 9.891 1.00 90.12 95 SER A O 1
ATOM 764 N N . LEU A 1 96 ? -11.438 -2.424 8.466 1.00 91.06 96 LEU A N 1
ATOM 765 C CA . LEU A 1 96 ? -10.392 -2.991 9.326 1.00 91.06 96 LEU A CA 1
ATOM 766 C C . LEU A 1 96 ? -10.032 -2.110 10.529 1.00 91.06 96 LEU A C 1
ATOM 768 O O . LEU A 1 96 ? -9.565 -2.632 11.536 1.00 91.06 96 LEU A O 1
ATOM 772 N N . ARG A 1 97 ? -10.267 -0.794 10.461 1.00 88.31 97 ARG A N 1
ATOM 773 C CA . ARG A 1 97 ? -10.089 0.117 11.606 1.00 88.31 97 ARG A CA 1
ATOM 774 C C . ARG A 1 97 ? -11.099 -0.133 12.726 1.00 88.31 97 ARG A C 1
ATOM 776 O O . ARG A 1 97 ? -10.871 0.317 13.845 1.00 88.31 97 ARG A O 1
ATOM 783 N N . GLY A 1 98 ? -12.215 -0.808 12.439 1.00 76.06 98 GLY A N 1
ATOM 784 C CA . GLY A 1 98 ? -13.226 -1.153 13.440 1.00 76.06 98 GLY A CA 1
ATOM 785 C C . GLY A 1 98 ? -13.943 0.052 14.061 1.00 76.06 98 GLY A C 1
ATOM 786 O O . GLY A 1 98 ? -14.656 -0.110 15.047 1.00 76.06 98 GLY A O 1
ATOM 787 N N . THR A 1 99 ? -13.794 1.256 13.497 1.00 74.94 99 THR A N 1
ATOM 788 C CA . THR A 1 99 ? -14.421 2.479 14.027 1.00 74.94 99 THR A CA 1
ATOM 789 C C . THR A 1 99 ? -15.942 2.397 14.002 1.00 74.94 99 THR A C 1
ATOM 791 O O . THR A 1 99 ? -16.580 2.903 14.916 1.00 74.94 99 THR A O 1
ATOM 794 N N . ALA A 1 100 ? -16.518 1.687 13.027 1.00 72.88 100 ALA A N 1
ATOM 795 C CA . ALA A 1 100 ? -17.958 1.447 12.951 1.00 72.88 100 ALA A CA 1
ATOM 796 C C . ALA A 1 100 ? -18.504 0.725 14.197 1.00 72.88 100 ALA A C 1
ATOM 798 O O . ALA A 1 100 ? -19.557 1.093 14.704 1.00 72.88 100 ALA A O 1
ATOM 799 N N . VAL A 1 101 ? -17.760 -0.246 14.743 1.00 75.50 101 VAL A N 1
ATOM 800 C CA . VAL A 1 101 ? -18.170 -0.971 15.959 1.00 75.50 101 VAL A CA 1
ATOM 801 C C . VAL A 1 101 ? -18.171 -0.036 17.169 1.00 75.50 101 VAL A C 1
ATOM 803 O O . VAL A 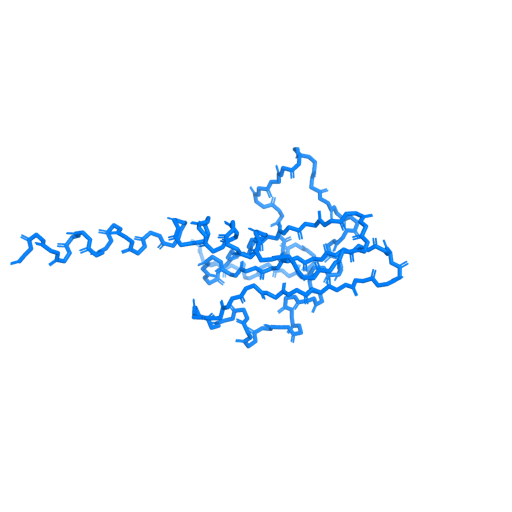1 101 ? -19.069 -0.092 18.003 1.00 75.50 101 VAL A O 1
ATOM 806 N N . ILE A 1 102 ? -17.182 0.857 17.260 1.00 75.25 102 ILE A N 1
ATOM 807 C CA . ILE A 1 102 ? -17.103 1.846 18.342 1.00 75.25 102 ILE A CA 1
ATOM 808 C C . ILE A 1 102 ? -18.247 2.863 18.224 1.00 75.25 102 ILE A C 1
ATOM 810 O O . ILE A 1 102 ? -18.866 3.207 19.227 1.00 75.25 102 ILE A O 1
ATOM 814 N N . GLU A 1 103 ? -18.558 3.320 17.010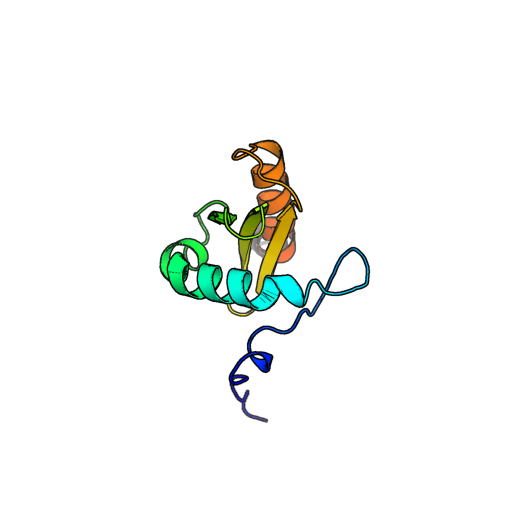 1.00 77.75 103 GLU A N 1
ATOM 815 C CA . GLU A 1 103 ? -19.683 4.225 16.758 1.00 77.75 103 GLU A CA 1
ATOM 816 C C . GLU A 1 103 ? -21.034 3.599 17.120 1.00 77.75 103 GLU A C 1
ATOM 818 O O . GLU A 1 103 ? -21.889 4.285 17.676 1.00 77.75 103 GLU A O 1
ATOM 823 N N . GLU A 1 104 ? -21.231 2.309 16.838 1.00 79.12 104 GLU A N 1
ATOM 824 C CA . GLU A 1 104 ? -22.441 1.588 17.237 1.00 79.12 104 GLU A CA 1
ATOM 825 C C . GLU A 1 104 ? -22.578 1.501 18.757 1.00 79.12 104 GLU A C 1
ATOM 827 O O . GLU A 1 104 ? -23.667 1.742 19.270 1.00 79.12 104 GLU A O 1
ATOM 832 N N . LEU A 1 105 ? -21.487 1.243 19.485 1.00 74.12 105 LEU A N 1
ATOM 833 C CA . LEU A 1 105 ? -21.508 1.201 20.950 1.00 74.12 105 LEU A CA 1
ATOM 834 C C . LEU A 1 105 ? -21.899 2.552 21.568 1.00 74.12 105 LEU A C 1
ATOM 836 O O . LEU A 1 105 ? -22.674 2.578 22.515 1.00 74.12 105 LEU A O 1
ATOM 840 N N . ILE A 1 106 ? -21.434 3.669 21.000 1.00 78.44 106 ILE A N 1
ATOM 841 C CA . ILE A 1 106 ? -21.764 5.024 21.484 1.00 78.44 106 ILE A CA 1
ATOM 842 C C . ILE A 1 106 ? -23.246 5.374 21.265 1.00 78.44 106 ILE A C 1
ATOM 844 O O . ILE A 1 106 ? -23.786 6.213 21.975 1.00 78.44 106 ILE A O 1
ATOM 848 N N . ARG A 1 107 ? -23.919 4.762 20.282 1.00 71.19 107 ARG A N 1
ATOM 849 C CA . ARG A 1 107 ? -25.341 5.028 19.991 1.00 71.19 107 ARG A CA 1
ATOM 850 C C . ARG A 1 107 ? -26.316 4.268 20.893 1.00 71.19 107 ARG A C 1
ATOM 852 O O . ARG A 1 107 ? -27.515 4.518 20.799 1.00 71.19 107 ARG A O 1
ATOM 859 N N . VAL A 1 108 ? -25.829 3.301 21.668 1.00 65.81 108 VAL A N 1
ATOM 860 C CA . VAL A 1 108 ? -26.654 2.456 22.548 1.00 65.81 108 VAL A CA 1
ATOM 861 C C . VAL A 1 108 ? -26.778 3.050 23.963 1.00 65.81 108 VAL A C 1
ATOM 863 O O . VAL A 1 108 ? -27.687 2.652 24.691 1.00 65.81 108 VAL A O 1
ATOM 866 N N . ASP A 1 109 ? -25.938 4.032 24.307 1.00 51.34 109 ASP A N 1
ATOM 867 C CA . ASP A 1 109 ? -26.025 4.861 25.522 1.00 51.34 109 ASP A CA 1
ATOM 868 C C . ASP A 1 109 ? -26.830 6.156 25.285 1.00 51.34 109 ASP A C 1
ATOM 870 O O . ASP A 1 109 ? -27.533 6.597 26.227 1.00 51.34 109 ASP A O 1
#

Solvent-accessible surface area (backbone atoms only — not comparable to full-atom values): 6806 Å² total; per-residue (Å²): 130,84,85,73,80,58,68,72,80,66,51,66,68,79,89,70,52,85,64,82,69,68,69,67,90,50,44,66,61,52,51,51,49,53,67,76,38,39,75,54,49,70,35,90,85,50,71,61,48,76,48,74,43,79,89,77,35,26,21,37,38,38,40,49,45,55,100,88,42,70,49,78,49,78,41,89,41,77,65,78,93,52,70,67,60,49,50,53,49,50,55,53,35,53,61,72,54,45,55,66,61,56,53,53,57,64,72,76,112

Radius of gyration: 15.5 Å; Cα contacts (8 Å, |Δi|>4): 104; chains: 1; bounding box: 42×29×42 Å

Organism: Rhizopus stolonifer (NCBI:txid4846)